Protein AF-Q27098-F1 (afdb_monomer)

Radius of gyration: 10.15 Å; Cα contacts (8 Å, |Δi|>4): 15; chains: 1; bounding box: 22×23×25 Å

Sequence (40 aa):
TLTGKHITLEVEPTDRIEVVKAKIQDKEGIPPDQQRLIFA

Organism: Trichomonas vaginalis (NCBI:txid5722)

Nearest PDB structures (foldseek):
  1gjz-assembly1_B  TM=8.036E-01  e=6.182E-04  Homo sapiens
  5lrv-assembly1_B  TM=9.193E-01  e=3.744E-03  Homo sapiens

Solvent-accessible surface area (backbone atoms only — not comparable to full-atom values): 2923 Å² total; per-residue (Å²): 131,87,68,95,69,89,79,91,78,95,78,57,96,82,59,48,72,70,55,54,34,49,59,47,20,76,76,70,72,47,57,58,88,78,59,83,90,84,87,133

InterPro domains:
  IPR000626 Ubiquitin-like domain [PF00240] (1-40)
  IPR000626 Ubiquitin-like domain [PS50053] (1-40)
  IPR019956 Ubiquitin domain [PR00348] (5-25)
  IPR019956 Ubiquitin domain [PR00348] (26-40)
  IPR029071 Ubiquitin-like domain superfamily [SSF54236] (1-39)
  IPR050158 Ubiquitin and ubiquitin-like [PTHR10666] (1-40)

Foldseek 3Di:
DPPVDDDDFDDDPPDDLVNVLVSVCVVPVDHSVRDDDDDD

Mean predicted aligned error: 3.98 Å

pLDDT: mean 88.82, std 8.93, range [54.62, 95.75]

Secondary structure (DSSP, 8-state):
------------TT--HHHHHHHHHHHH---TTT------

Structure (mmCIF, N/CA/C/O backbone):
data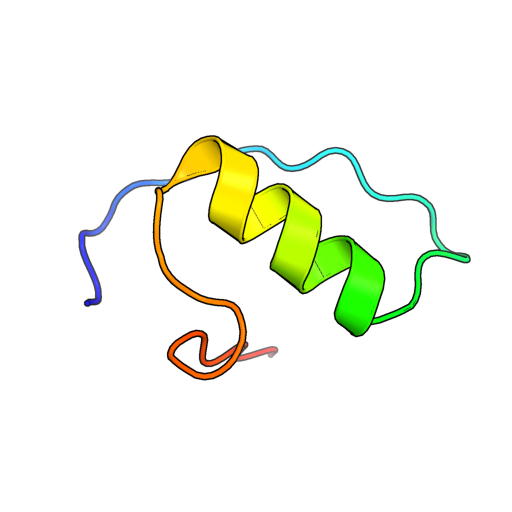_AF-Q27098-F1
#
_entry.id   AF-Q27098-F1
#
loop_
_atom_site.group_PDB
_atom_site.id
_atom_site.type_symbol
_atom_site.label_atom_id
_atom_site.label_alt_id
_atom_site.label_comp_id
_atom_site.label_asym_id
_atom_site.label_entity_id
_atom_site.label_seq_id
_atom_site.pdbx_PDB_ins_code
_atom_site.Cartn_x
_atom_site.Cartn_y
_atom_site.Cartn_z
_atom_site.occupancy
_atom_site.B_iso_or_equiv
_atom_site.auth_seq_id
_atom_site.auth_comp_id
_atom_site.auth_asym_id
_atom_site.auth_atom_id
_atom_site.pdbx_PDB_model_num
ATOM 1 N N . THR A 1 1 ? -7.496 2.880 11.656 1.00 54.62 1 THR A N 1
ATOM 2 C CA . THR A 1 1 ? -7.352 3.095 13.114 1.00 54.62 1 THR A CA 1
ATOM 3 C C . THR A 1 1 ? -5.934 3.553 13.394 1.00 54.62 1 THR A C 1
ATOM 5 O O . THR A 1 1 ? -5.017 2.992 12.819 1.00 54.62 1 THR A O 1
ATOM 8 N N . LEU A 1 2 ? -5.730 4.591 14.212 1.00 62.69 2 LEU A N 1
ATOM 9 C CA . LEU A 1 2 ? -4.397 4.992 14.691 1.00 62.69 2 LEU A CA 1
ATOM 10 C C . LEU A 1 2 ? -4.094 4.229 15.984 1.00 62.69 2 LEU A C 1
ATOM 12 O O . LEU A 1 2 ? -3.964 4.810 17.058 1.00 62.69 2 LEU A O 1
ATOM 16 N N . THR A 1 3 ? -4.058 2.900 15.906 1.00 66.62 3 THR A N 1
ATOM 17 C CA . THR A 1 3 ? -3.361 2.130 16.936 1.00 66.62 3 THR A CA 1
ATOM 18 C C . THR A 1 3 ? -1.914 2.590 16.843 1.00 66.62 3 THR A C 1
ATOM 20 O O . THR A 1 3 ? -1.326 2.437 15.779 1.00 66.62 3 THR A O 1
ATOM 23 N N . GLY A 1 4 ? -1.365 3.233 17.877 1.00 78.69 4 GLY A N 1
ATOM 24 C CA . GLY A 1 4 ? 0.008 3.768 17.911 1.00 78.69 4 GLY A CA 1
ATOM 25 C C . GLY A 1 4 ? 1.096 2.684 17.868 1.00 78.69 4 GLY A C 1
ATOM 26 O O . GLY A 1 4 ? 2.045 2.714 18.641 1.00 78.69 4 GLY A O 1
ATOM 27 N N . LYS A 1 5 ? 0.914 1.682 17.010 1.00 81.88 5 LYS A N 1
ATOM 28 C CA . LYS A 1 5 ? 1.774 0.541 16.765 1.00 81.88 5 LYS A CA 1
ATOM 29 C C . LYS A 1 5 ? 2.709 0.911 15.623 1.00 81.88 5 LYS A C 1
ATOM 31 O O . LYS A 1 5 ? 2.266 1.260 14.531 1.00 81.88 5 LYS A O 1
ATOM 36 N N . HIS A 1 6 ? 4.003 0.812 15.880 1.00 85.00 6 HIS A N 1
ATOM 37 C CA . HIS A 1 6 ? 5.009 0.929 14.837 1.00 85.00 6 HIS A CA 1
ATOM 38 C C . HIS A 1 6 ? 5.161 -0.423 14.137 1.00 85.00 6 HIS A C 1
ATOM 40 O O . HIS A 1 6 ? 5.357 -1.446 14.794 1.00 85.00 6 HIS A O 1
ATOM 46 N N . ILE A 1 7 ? 5.066 -0.421 12.807 1.00 88.31 7 ILE A N 1
ATOM 47 C CA . ILE A 1 7 ? 5.343 -1.590 11.972 1.00 88.31 7 ILE A CA 1
ATOM 48 C C . ILE A 1 7 ? 6.578 -1.321 11.118 1.00 88.31 7 ILE A C 1
ATOM 50 O O . ILE A 1 7 ? 6.722 -0.245 10.541 1.00 88.31 7 ILE A O 1
ATOM 54 N N . THR A 1 8 ? 7.460 -2.311 11.020 1.00 91.12 8 THR A N 1
ATOM 55 C CA . THR A 1 8 ? 8.581 -2.279 10.076 1.00 91.12 8 THR A CA 1
ATOM 56 C C . THR A 1 8 ? 8.144 -2.956 8.783 1.00 91.12 8 THR A C 1
ATOM 58 O O . THR A 1 8 ? 7.709 -4.116 8.798 1.00 91.12 8 THR A O 1
ATOM 61 N N . LEU A 1 9 ? 8.241 -2.231 7.671 1.00 92.56 9 LEU A N 1
ATOM 62 C CA . LEU A 1 9 ? 7.875 -2.698 6.339 1.00 92.56 9 LEU A CA 1
ATOM 63 C C . LEU A 1 9 ? 9.108 -2.682 5.437 1.00 92.56 9 LEU A C 1
ATOM 65 O O . LEU A 1 9 ? 9.760 -1.650 5.305 1.00 92.56 9 LEU A O 1
ATOM 69 N N . GLU A 1 10 ? 9.404 -3.813 4.807 1.00 93.38 10 GLU A N 1
ATOM 70 C CA . GLU A 1 10 ? 10.458 -3.905 3.799 1.00 93.38 10 GLU A CA 1
ATOM 71 C C . GLU A 1 10 ? 9.875 -3.542 2.432 1.00 93.38 10 GLU A C 1
ATOM 73 O O . GLU A 1 10 ? 9.013 -4.246 1.886 1.00 93.38 10 GLU A O 1
ATOM 78 N N . VAL A 1 11 ? 10.322 -2.409 1.898 1.00 93.69 11 VAL A N 1
ATOM 79 C CA . VAL A 1 11 ? 9.898 -1.883 0.599 1.00 93.69 11 VAL A CA 1
ATOM 80 C C . VAL A 1 11 ? 11.115 -1.611 -0.262 1.00 93.69 11 VAL A C 1
ATOM 82 O O . VAL A 1 11 ? 12.154 -1.173 0.233 1.00 93.69 11 VAL A O 1
ATOM 85 N N . GLU A 1 12 ? 10.973 -1.851 -1.557 1.00 95.31 12 GLU A N 1
ATOM 86 C CA . GLU A 1 12 ? 11.965 -1.420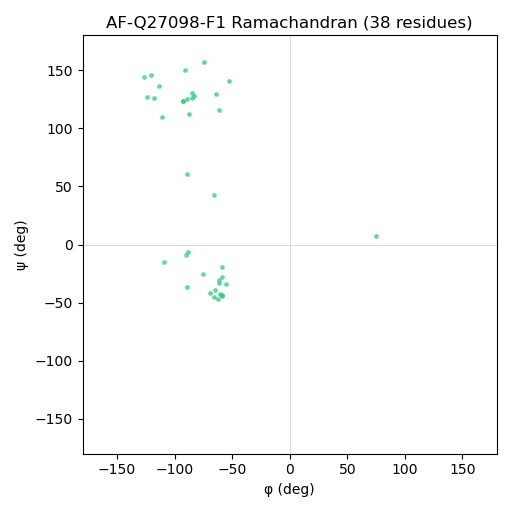 -2.533 1.00 95.31 12 GLU A CA 1
ATOM 87 C C . GLU A 1 12 ? 11.605 -0.022 -3.061 1.00 95.31 12 GLU A C 1
ATOM 89 O O . GLU A 1 12 ? 10.421 0.306 -3.159 1.00 95.31 12 GLU A O 1
ATOM 94 N N . PRO A 1 13 ? 12.578 0.820 -3.459 1.00 93.12 13 PRO A N 1
ATOM 95 C CA . PRO A 1 13 ? 12.291 2.143 -4.032 1.00 93.12 13 PRO A CA 1
ATOM 96 C C . PRO A 1 13 ? 11.427 2.103 -5.303 1.00 93.12 13 PRO A C 1
ATOM 98 O O . PRO A 1 13 ? 10.841 3.109 -5.695 1.00 93.12 13 PRO A O 1
ATOM 101 N N . THR A 1 14 ? 11.371 0.946 -5.963 1.00 95.75 14 THR A N 1
ATOM 102 C CA . THR A 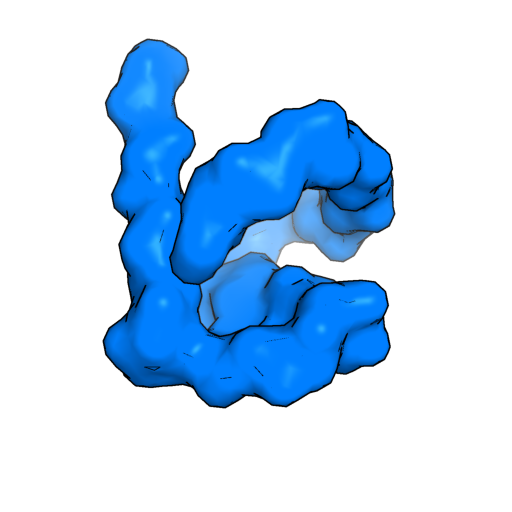1 14 ? 10.572 0.669 -7.160 1.00 95.75 14 THR A CA 1
ATOM 103 C C . THR A 1 14 ? 9.172 0.141 -6.851 1.00 95.75 14 THR A C 1
ATOM 105 O O . THR A 1 14 ? 8.353 0.038 -7.770 1.00 95.75 14 THR A O 1
ATOM 108 N N . ASP A 1 15 ? 8.876 -0.192 -5.590 1.00 95.06 15 ASP A N 1
ATOM 109 C CA . ASP A 1 15 ? 7.562 -0.685 -5.193 1.00 95.06 15 ASP A CA 1
ATOM 110 C C . ASP A 1 15 ? 6.503 0.397 -5.424 1.00 95.06 15 ASP A C 1
ATOM 112 O O . ASP A 1 15 ? 6.607 1.545 -4.983 1.00 95.06 15 ASP A O 1
ATOM 116 N N . ARG A 1 16 ? 5.424 0.014 -6.108 1.00 95.31 16 ARG A N 1
ATOM 117 C CA . ARG A 1 16 ? 4.258 0.886 -6.277 1.00 95.31 16 ARG A CA 1
ATOM 118 C C . ARG A 1 16 ? 3.472 0.947 -4.972 1.00 95.31 16 ARG A C 1
ATOM 120 O O . ARG A 1 16 ? 3.469 0.008 -4.179 1.00 95.31 16 ARG A O 1
ATOM 127 N N . ILE A 1 17 ? 2.691 2.011 -4.804 1.00 93.19 17 ILE A N 1
ATOM 128 C CA . ILE A 1 17 ? 1.825 2.193 -3.628 1.00 93.19 17 ILE A CA 1
ATOM 129 C C . ILE A 1 17 ? 0.861 1.015 -3.419 1.00 93.19 17 ILE A C 1
ATOM 131 O O . ILE A 1 17 ? 0.583 0.648 -2.282 1.00 93.19 17 ILE A O 1
ATOM 135 N N . GLU A 1 18 ? 0.385 0.383 -4.491 1.00 94.12 18 GLU A N 1
ATOM 136 C CA . GLU A 1 18 ? -0.460 -0.818 -4.417 1.00 94.12 18 GLU A CA 1
ATOM 137 C C . GLU A 1 18 ? 0.254 -1.990 -3.728 1.00 94.12 18 GLU A C 1
ATOM 139 O O . GLU A 1 18 ? -0.327 -2.637 -2.859 1.00 94.12 18 GLU A O 1
ATOM 144 N N . VAL A 1 19 ? 1.534 -2.207 -4.051 1.00 95.00 19 VAL A N 1
ATOM 145 C CA . VAL A 1 19 ? 2.372 -3.246 -3.433 1.00 95.00 19 VAL A CA 1
ATOM 146 C C . VAL A 1 19 ? 2.602 -2.926 -1.960 1.00 95.00 19 VAL A C 1
ATOM 148 O O . VAL A 1 19 ? 2.432 -3.790 -1.105 1.00 95.00 19 VAL A O 1
ATOM 151 N N . VAL A 1 20 ? 2.919 -1.668 -1.645 1.00 93.38 20 VAL A N 1
ATOM 152 C CA . VAL A 1 20 ? 3.101 -1.215 -0.258 1.00 93.38 20 VAL A CA 1
ATOM 153 C C . VAL A 1 20 ? 1.830 -1.456 0.564 1.00 93.38 20 VAL A C 1
ATOM 155 O O . VAL A 1 20 ? 1.908 -1.993 1.668 1.00 93.38 20 VAL A O 1
ATOM 158 N N . LYS A 1 21 ? 0.651 -1.133 0.019 1.00 93.62 21 LYS A N 1
ATOM 159 C CA . LYS A 1 21 ? -0.635 -1.372 0.691 1.00 93.62 21 LYS A CA 1
ATOM 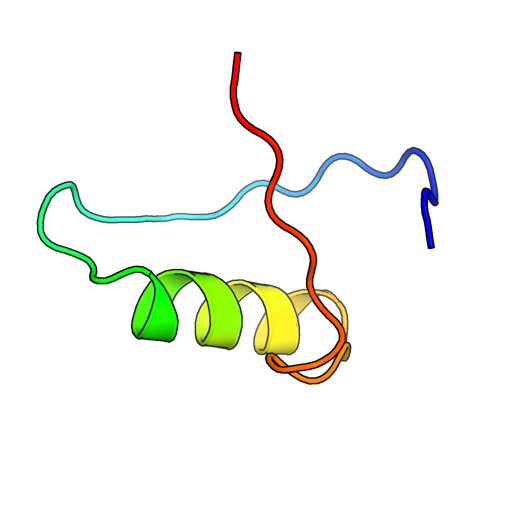160 C C . LYS A 1 21 ? -0.938 -2.856 0.904 1.00 93.62 21 LYS A C 1
ATOM 162 O O . LYS A 1 21 ? -1.450 -3.220 1.962 1.00 93.62 21 LYS A 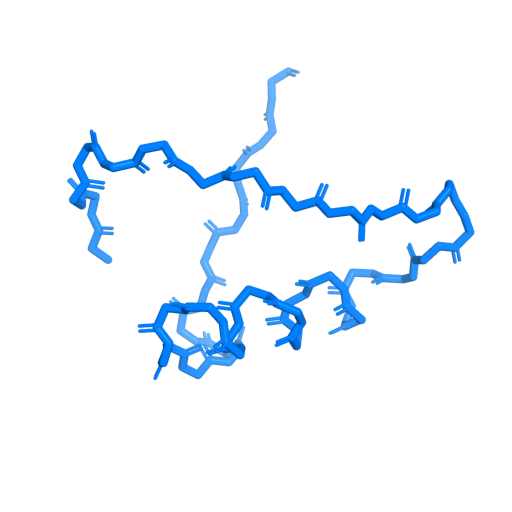O 1
ATOM 167 N N . ALA A 1 22 ? -0.610 -3.712 -0.063 1.00 94.75 22 ALA A N 1
ATOM 168 C CA . ALA A 1 22 ? -0.745 -5.159 0.090 1.00 94.75 22 ALA A CA 1
ATOM 169 C C . ALA A 1 22 ? 0.158 -5.683 1.221 1.00 94.75 22 ALA A C 1
ATOM 171 O O . ALA A 1 22 ? -0.323 -6.337 2.141 1.00 94.75 22 ALA A O 1
ATOM 172 N N . LYS A 1 23 ? 1.433 -5.273 1.255 1.00 94.38 23 LYS A N 1
ATOM 173 C CA . LYS A 1 23 ? 2.3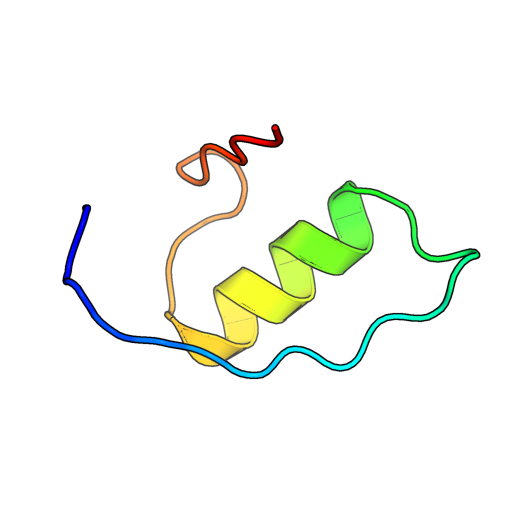57 -5.659 2.336 1.00 94.38 23 LYS A CA 1
ATOM 174 C C . LYS A 1 23 ? 1.892 -5.175 3.722 1.00 94.38 23 LYS A C 1
ATOM 176 O O . LYS A 1 23 ? 2.129 -5.845 4.726 1.00 94.38 23 LYS A O 1
ATOM 181 N N . ILE A 1 24 ? 1.232 -4.015 3.804 1.00 92.38 24 ILE A N 1
ATOM 182 C CA . ILE A 1 24 ? 0.611 -3.523 5.048 1.00 92.38 24 ILE A CA 1
ATOM 1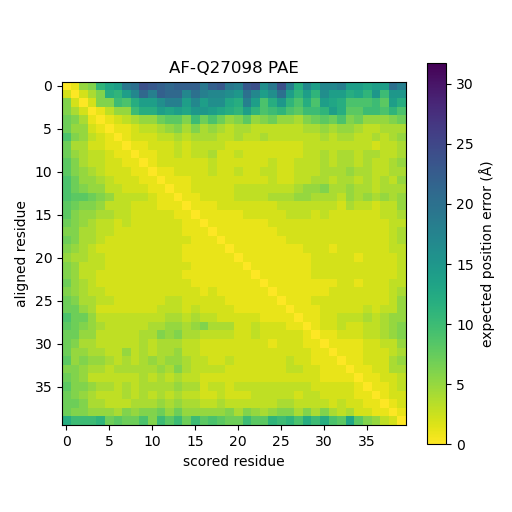83 C C . ILE A 1 24 ? -0.601 -4.381 5.430 1.00 92.38 24 ILE A C 1
ATOM 185 O O . ILE A 1 24 ? -0.758 -4.714 6.606 1.00 92.38 24 ILE A O 1
ATOM 189 N N . GLN A 1 25 ? -1.432 -4.770 4.457 1.00 93.38 25 GLN A N 1
ATOM 190 C CA . GLN A 1 25 ? -2.559 -5.675 4.689 1.00 93.38 25 GLN A CA 1
ATOM 191 C C . GLN A 1 25 ? -2.078 -7.013 5.251 1.00 93.38 25 GLN A C 1
ATOM 193 O O . GLN A 1 25 ? -2.660 -7.489 6.219 1.00 93.38 25 GLN A O 1
ATOM 198 N N . ASP A 1 26 ? -1.000 -7.584 4.718 1.00 93.31 26 ASP A N 1
ATOM 199 C CA . ASP A 1 26 ? -0.465 -8.862 5.200 1.00 93.31 26 ASP A CA 1
ATOM 200 C C . ASP A 1 26 ? -0.013 -8.799 6.670 1.00 93.31 26 ASP A C 1
ATOM 202 O O . ASP A 1 26 ? -0.089 -9.791 7.394 1.00 93.31 26 ASP A O 1
ATOM 206 N N . LYS A 1 27 ? 0.439 -7.627 7.142 1.00 90.94 27 LYS A N 1
ATOM 207 C CA . LYS A 1 27 ? 0.924 -7.431 8.521 1.00 90.94 27 LYS A CA 1
ATOM 208 C C . LYS A 1 27 ? -0.163 -7.033 9.518 1.00 9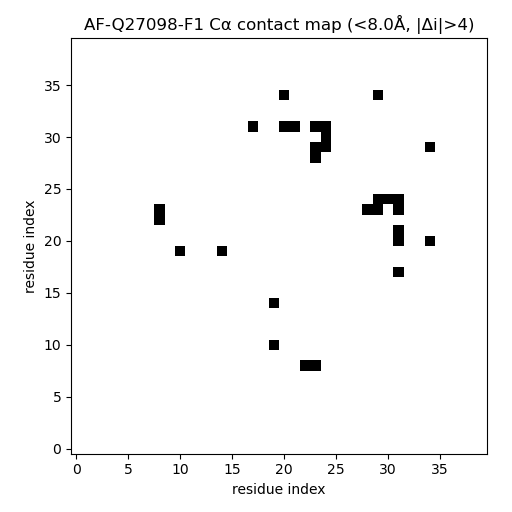0.94 27 LYS A C 1
ATOM 210 O O . LYS A 1 27 ? -0.090 -7.429 10.679 1.00 90.94 27 LYS A O 1
ATOM 215 N N . GLU A 1 28 ? -1.132 -6.225 9.096 1.00 90.12 28 GLU A N 1
ATOM 216 C CA . GLU A 1 28 ? -2.162 -5.657 9.981 1.00 90.12 28 GLU A CA 1
ATOM 217 C C . GLU A 1 28 ? -3.558 -6.261 9.764 1.00 90.12 28 GLU A C 1
ATOM 219 O O . GLU A 1 28 ? -4.444 -6.074 10.592 1.00 90.12 28 GLU A O 1
ATOM 224 N N . GLY A 1 29 ? -3.782 -6.969 8.656 1.00 90.50 29 GLY A N 1
ATOM 225 C CA . GLY A 1 29 ? -5.084 -7.520 8.265 1.00 90.50 29 GLY A CA 1
ATOM 226 C C . GLY A 1 29 ? -6.079 -6.484 7.730 1.00 90.50 29 GLY A C 1
ATOM 227 O O . GLY A 1 29 ? -7.245 -6.810 7.518 1.00 90.50 29 GLY A O 1
ATOM 228 N N . ILE A 1 30 ? -5.651 -5.235 7.516 1.00 90.12 30 ILE A N 1
ATOM 229 C CA . ILE A 1 30 ? -6.526 -4.136 7.085 1.00 90.12 30 ILE A CA 1
ATOM 230 C C . ILE A 1 30 ? -6.593 -4.086 5.550 1.00 90.12 30 ILE A C 1
ATOM 232 O O . ILE A 1 30 ? -5.543 -3.938 4.915 1.00 90.12 30 ILE A O 1
ATOM 236 N N . PRO A 1 31 ? -7.793 -4.133 4.942 1.00 93.00 31 PRO A N 1
ATOM 237 C CA . PRO A 1 31 ? -7.968 -4.023 3.495 1.00 93.00 31 PRO A CA 1
ATOM 238 C C . PRO A 1 31 ? -7.296 -2.771 2.875 1.00 93.00 31 PRO A C 1
ATOM 240 O O . PRO A 1 31 ? -7.361 -1.693 3.473 1.00 93.00 31 PRO A O 1
ATOM 243 N N . PRO A 1 32 ? -6.665 -2.856 1.684 1.00 92.88 32 PRO A N 1
ATOM 244 C CA . PRO A 1 32 ? -5.897 -1.763 1.058 1.00 92.88 32 PRO A CA 1
ATOM 245 C C . PRO A 1 32 ? -6.674 -0.466 0.789 1.00 92.88 32 PRO A C 1
ATOM 247 O O . PRO A 1 32 ? -6.102 0.630 0.736 1.00 92.88 32 PRO A O 1
ATOM 250 N N . ASP A 1 33 ? -7.980 -0.585 0.589 1.00 92.50 33 ASP A N 1
ATOM 251 C CA . ASP A 1 33 ? -8.938 0.499 0.372 1.00 92.50 33 ASP A CA 1
ATOM 252 C C . ASP A 1 33 ? -9.279 1.254 1.667 1.00 92.50 33 ASP A C 1
ATOM 254 O O . ASP A 1 33 ? -9.579 2.446 1.627 1.00 92.50 33 ASP A O 1
ATOM 258 N N . GLN A 1 34 ? -9.139 0.598 2.821 1.00 91.31 34 GLN A N 1
ATOM 259 C CA . GLN A 1 34 ? -9.310 1.195 4.149 1.00 91.31 34 GLN A CA 1
ATOM 260 C C . GLN A 1 34 ? -8.014 1.807 4.707 1.00 91.31 34 GLN A C 1
ATOM 262 O O . GLN A 1 34 ? -8.022 2.458 5.755 1.00 91.31 34 GLN A O 1
ATOM 267 N N . GLN A 1 35 ? -6.888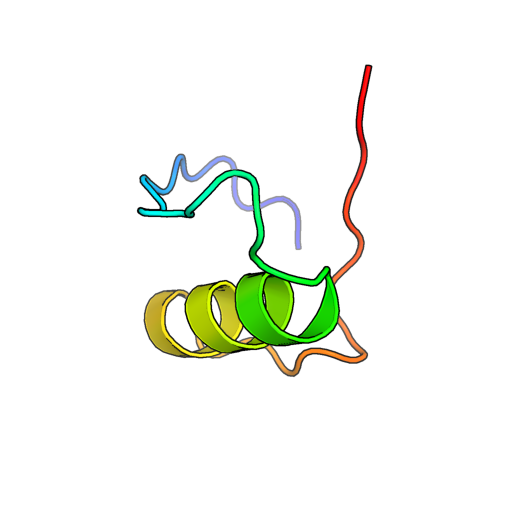 1.626 4.011 1.00 89.56 35 GLN A N 1
ATOM 268 C CA . GLN A 1 35 ? -5.599 2.193 4.396 1.00 89.56 35 GLN A CA 1
ATOM 269 C C . GLN A 1 35 ? -5.443 3.634 3.886 1.00 89.56 35 GLN A C 1
ATOM 271 O O . GLN A 1 35 ? -5.519 3.906 2.682 1.00 89.56 35 GLN A O 1
ATOM 276 N N . ARG A 1 36 ? -5.128 4.559 4.803 1.00 90.19 36 ARG A N 1
ATOM 277 C CA . ARG A 1 36 ? -4.752 5.947 4.497 1.00 90.19 36 ARG A CA 1
ATOM 278 C C . ARG A 1 36 ? -3.276 6.161 4.829 1.00 90.19 36 ARG A C 1
ATOM 280 O O . ARG A 1 36 ? -2.906 6.189 5.998 1.00 90.19 36 ARG A O 1
ATOM 287 N N . LEU A 1 37 ? -2.460 6.324 3.791 1.00 88.88 37 LEU A N 1
ATOM 288 C CA . LEU A 1 37 ? -1.044 6.666 3.917 1.00 88.88 37 LEU A CA 1
ATOM 289 C C . LEU A 1 37 ? -0.905 8.189 4.051 1.00 88.88 37 LEU A C 1
ATOM 291 O O . LEU A 1 37 ? -1.503 8.928 3.269 1.00 88.88 37 LEU A O 1
ATOM 295 N N . ILE A 1 38 ? -0.154 8.647 5.053 1.00 88.31 38 ILE A N 1
ATOM 296 C CA . ILE A 1 38 ? 0.128 10.064 5.316 1.00 88.31 38 ILE A CA 1
ATOM 297 C C . ILE A 1 38 ? 1.650 10.216 5.327 1.00 88.31 38 ILE A C 1
ATOM 299 O O . ILE A 1 38 ? 2.325 9.484 6.047 1.00 88.31 38 ILE A O 1
ATOM 303 N N . PHE A 1 39 ? 2.172 11.142 4.526 1.00 84.19 39 PHE A N 1
ATOM 304 C CA . PHE A 1 39 ? 3.603 11.423 4.394 1.00 84.19 39 PHE A CA 1
ATOM 305 C C . PHE A 1 39 ? 3.862 12.883 4.785 1.00 84.19 39 PHE A C 1
ATOM 307 O O . PHE A 1 39 ? 2.999 13.732 4.547 1.00 84.19 39 PHE A O 1
ATOM 314 N N . ALA A 1 40 ? 5.019 13.156 5.386 1.00 79.62 40 ALA A N 1
ATOM 315 C CA . ALA A 1 40 ? 5.515 14.489 5.723 1.00 79.62 40 ALA A CA 1
ATOM 316 C C . ALA A 1 40 ? 6.912 14.678 5.129 1.00 79.62 40 ALA A C 1
ATOM 318 O O . ALA A 1 40 ? 7.614 13.648 4.988 1.00 79.62 40 ALA A O 1
#